Protein AF-A0A1Q9N1L7-F1 (afdb_monomer_lite)

Structure (mmCIF, N/CA/C/O backbone):
data_AF-A0A1Q9N1L7-F1
#
_entry.id   AF-A0A1Q9N1L7-F1
#
loop_
_atom_site.group_PDB
_atom_site.id
_atom_site.type_symbol
_atom_site.label_atom_id
_atom_site.label_alt_id
_atom_site.label_comp_id
_atom_site.label_asym_id
_atom_site.label_entity_id
_atom_site.label_seq_id
_atom_site.pdbx_PDB_ins_code
_atom_site.Cartn_x
_atom_site.Cartn_y
_atom_site.Cartn_z
_atom_site.occupancy
_atom_site.B_iso_or_equiv
_atom_site.auth_seq_id
_atom_site.auth_comp_id
_atom_site.auth_asym_id
_atom_site.auth_atom_id
_atom_site.pdbx_PDB_model_num
ATOM 1 N N . MET A 1 1 ? -3.398 38.633 17.955 1.00 40.56 1 MET A N 1
ATOM 2 C CA . MET A 1 1 ? -4.125 37.370 17.715 1.00 40.56 1 MET A CA 1
ATOM 3 C C . MET A 1 1 ? -3.693 36.871 16.345 1.00 40.56 1 MET A C 1
ATOM 5 O O . MET A 1 1 ? -4.204 37.348 15.344 1.00 40.56 1 MET A O 1
ATOM 9 N N . SER A 1 2 ? -2.628 36.070 16.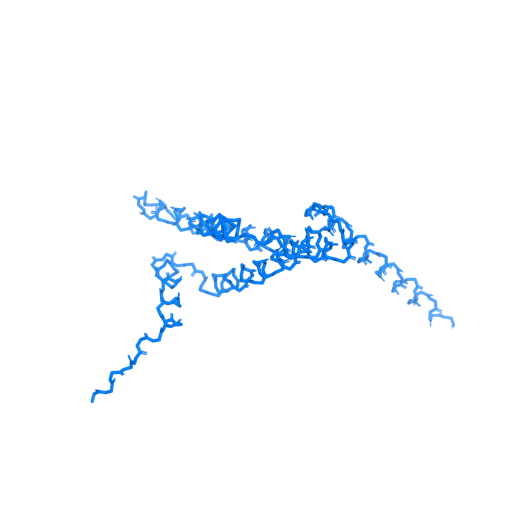289 1.00 38.25 2 SER A N 1
ATOM 10 C CA . SER A 1 2 ? -2.050 35.585 15.032 1.00 38.25 2 SER A CA 1
ATOM 11 C C . SER A 1 2 ? -2.951 34.500 14.455 1.00 38.25 2 SER A C 1
ATOM 13 O O . SER A 1 2 ? -3.090 33.428 15.042 1.00 38.25 2 SER A O 1
ATOM 15 N N . THR A 1 3 ? -3.587 34.787 13.325 1.00 45.06 3 THR A N 1
ATOM 16 C CA . THR A 1 3 ? -4.266 33.788 12.504 1.00 45.06 3 THR A CA 1
ATOM 17 C C . THR A 1 3 ? -3.214 32.800 12.019 1.00 45.06 3 THR A C 1
ATOM 19 O O . THR A 1 3 ? -2.454 33.104 11.103 1.00 45.06 3 THR A O 1
ATOM 22 N N . HIS A 1 4 ? -3.114 31.640 12.670 1.00 56.38 4 HIS A N 1
ATOM 23 C CA . HIS A 1 4 ? -2.385 30.516 12.099 1.00 56.38 4 HIS A CA 1
ATOM 24 C C . HIS A 1 4 ? -3.053 30.202 10.765 1.00 56.38 4 HIS A C 1
ATOM 26 O O . HIS A 1 4 ? -4.203 29.762 10.744 1.00 56.38 4 HIS A O 1
ATOM 32 N N . GLU A 1 5 ? -2.363 30.485 9.661 1.00 53.59 5 GLU A N 1
ATOM 33 C CA . GLU A 1 5 ? -2.799 30.024 8.353 1.00 53.59 5 GLU A CA 1
ATOM 34 C C . GLU A 1 5 ? -2.990 28.518 8.457 1.00 53.59 5 GLU A C 1
ATOM 36 O O . GLU A 1 5 ? -2.052 27.770 8.751 1.00 53.59 5 GLU A O 1
ATOM 41 N N . ILE A 1 6 ? -4.236 28.076 8.301 1.00 58.34 6 ILE A N 1
ATOM 42 C CA . ILE A 1 6 ? -4.566 26.661 8.295 1.00 58.34 6 ILE A CA 1
ATOM 43 C C . ILE A 1 6 ? -3.969 26.115 7.000 1.00 58.34 6 ILE A C 1
ATOM 45 O O . ILE A 1 6 ? -4.591 26.131 5.943 1.00 58.34 6 ILE A O 1
ATOM 49 N N . THR A 1 7 ? -2.707 25.701 7.070 1.00 70.06 7 THR A N 1
ATOM 50 C CA . THR A 1 7 ? -1.972 25.158 5.935 1.00 70.06 7 THR A CA 1
ATOM 51 C C . THR A 1 7 ? -2.708 23.920 5.432 1.00 70.06 7 THR A C 1
ATOM 53 O O . THR A 1 7 ? -3.219 23.133 6.229 1.00 70.06 7 THR A O 1
ATOM 56 N N . THR A 1 8 ? -2.722 23.683 4.122 1.00 57.38 8 THR A N 1
ATOM 57 C CA . THR A 1 8 ? -3.335 22.490 3.508 1.00 57.38 8 THR A CA 1
ATOM 58 C C . THR A 1 8 ? -2.859 21.187 4.168 1.00 57.38 8 THR A C 1
ATOM 60 O O . THR A 1 8 ? -3.637 20.255 4.353 1.00 57.38 8 THR A O 1
ATOM 63 N N . ALA A 1 9 ? -1.605 21.153 4.632 1.00 52.09 9 ALA A N 1
ATOM 64 C CA . ALA A 1 9 ? -1.038 20.051 5.408 1.00 52.09 9 ALA A CA 1
ATOM 65 C C . ALA A 1 9 ? -1.732 19.821 6.769 1.00 52.09 9 ALA A C 1
ATOM 67 O O . ALA A 1 9 ? -1.863 18.679 7.204 1.00 52.09 9 ALA A O 1
ATOM 68 N N . THR A 1 10 ? -2.200 20.880 7.429 1.00 58.59 10 THR A N 1
ATOM 69 C CA . THR A 1 10 ? -2.968 20.831 8.683 1.00 58.59 10 THR A CA 1
ATOM 70 C C . THR A 1 10 ? -4.395 20.345 8.433 1.00 58.59 10 THR A C 1
ATOM 72 O O . THR A 1 10 ? -4.908 19.549 9.211 1.00 58.59 10 THR A O 1
ATOM 75 N N . ILE A 1 11 ? -5.016 20.739 7.315 1.00 58.50 11 ILE A N 1
ATOM 76 C CA . ILE A 1 11 ? -6.354 20.263 6.916 1.00 58.50 11 ILE A CA 1
ATOM 77 C C . ILE A 1 11 ? -6.329 18.762 6.604 1.00 58.50 11 ILE A C 1
ATOM 79 O O . ILE A 1 11 ? -7.166 18.020 7.112 1.00 58.50 11 ILE A O 1
ATOM 83 N N . ILE A 1 12 ? -5.339 18.299 5.833 1.00 57.06 12 ILE A N 1
ATOM 84 C CA . ILE A 1 12 ? -5.170 16.877 5.482 1.00 57.06 12 ILE A CA 1
ATOM 85 C C . ILE A 1 12 ? -4.908 16.032 6.733 1.00 57.06 12 ILE A C 1
ATOM 87 O O . ILE A 1 12 ? -5.531 14.987 6.916 1.00 57.06 12 ILE A O 1
ATOM 91 N N . LYS A 1 13 ? -4.031 16.509 7.625 1.00 53.62 13 LYS A N 1
ATOM 92 C CA . LYS A 1 13 ? -3.804 15.890 8.935 1.00 53.62 13 LYS A CA 1
ATOM 93 C C . LYS A 1 13 ? -5.111 15.786 9.723 1.00 53.62 13 LYS A C 1
ATOM 95 O O . LYS A 1 13 ? -5.482 14.695 10.143 1.00 53.62 13 LYS A O 1
ATOM 100 N N . ASN A 1 14 ? -5.851 16.884 9.853 1.00 57.25 14 ASN A N 1
ATOM 101 C CA . ASN A 1 14 ? -7.095 16.922 10.620 1.00 57.25 14 ASN A CA 1
ATOM 102 C C . ASN A 1 14 ? -8.187 16.010 10.040 1.00 57.25 14 ASN A C 1
ATOM 104 O O . ASN A 1 14 ? -8.898 15.379 10.813 1.00 57.25 14 ASN A O 1
ATOM 108 N N . PHE A 1 15 ? -8.284 15.855 8.717 1.00 62.78 15 PHE A N 1
ATOM 109 C CA . PHE A 1 15 ? -9.266 14.955 8.100 1.00 62.78 15 PHE A CA 1
ATOM 110 C C . PHE A 1 15 ? -9.003 13.476 8.428 1.00 62.78 15 PHE A C 1
ATOM 112 O O . PHE A 1 15 ? -9.939 12.729 8.700 1.00 62.78 15 PHE A O 1
ATOM 119 N N . GLY A 1 16 ? -7.730 13.063 8.477 1.00 54.06 16 GLY A N 1
ATOM 120 C CA . GLY A 1 16 ? -7.333 11.718 8.913 1.00 54.06 16 GLY A CA 1
ATOM 121 C C . GLY A 1 16 ? -7.478 11.487 10.423 1.00 54.06 16 GLY A C 1
ATOM 122 O O . GLY A 1 16 ? -7.684 10.353 10.854 1.00 54.06 16 GLY A O 1
ATOM 123 N N . TYR A 1 17 ? -7.417 12.549 11.233 1.00 56.31 17 TYR A N 1
ATOM 124 C CA . TYR A 1 17 ? -7.592 12.468 12.687 1.00 56.31 17 TYR A CA 1
ATOM 125 C C . TYR A 1 17 ? -9.059 12.400 13.134 1.00 56.31 17 TYR A C 1
ATOM 127 O O . TYR A 1 17 ? -9.323 11.866 14.208 1.00 56.31 17 TYR A O 1
ATOM 135 N N . ILE A 1 18 ? -10.017 12.880 12.330 1.00 58.91 18 ILE A N 1
ATOM 136 C CA . ILE A 1 18 ? -11.448 12.871 12.686 1.00 58.91 18 ILE A CA 1
ATOM 137 C C . ILE A 1 18 ? -11.971 11.445 12.971 1.00 58.91 18 ILE A C 1
ATOM 139 O O . ILE A 1 18 ? -12.583 11.257 14.022 1.00 58.91 18 ILE A O 1
ATOM 143 N N . PRO A 1 19 ? -11.692 10.410 12.151 1.00 56.34 19 PRO A N 1
ATOM 144 C CA . PRO A 1 19 ? -12.074 9.039 12.489 1.00 56.34 19 PRO A CA 1
ATOM 145 C C . PRO A 1 19 ? -11.269 8.470 13.668 1.00 56.34 19 PRO A C 1
ATOM 147 O O . PRO A 1 19 ? -11.825 7.823 14.548 1.00 56.34 19 PRO A O 1
ATOM 150 N N . ALA A 1 20 ? -9.960 8.722 13.731 1.00 54.53 20 ALA A N 1
ATOM 151 C CA . ALA A 1 20 ? -9.109 8.135 14.768 1.00 54.53 20 ALA A CA 1
ATOM 152 C C . ALA A 1 20 ? -9.468 8.628 16.185 1.00 54.53 20 ALA A C 1
ATOM 154 O O . ALA A 1 20 ? -9.492 7.837 17.127 1.00 54.53 20 ALA A O 1
ATOM 155 N N . ILE A 1 21 ? -9.802 9.917 16.323 1.00 54.75 21 ILE A N 1
ATOM 156 C CA . ILE A 1 21 ? -10.144 10.550 17.605 1.00 54.75 21 ILE A CA 1
ATOM 157 C C . ILE A 1 21 ? -11.535 10.124 18.097 1.00 54.75 21 ILE A C 1
ATOM 159 O O . ILE A 1 21 ? -11.714 9.926 19.295 1.00 54.75 21 ILE A O 1
ATOM 163 N N . PHE A 1 22 ? -12.512 9.942 17.201 1.00 53.81 22 PHE A N 1
ATOM 164 C CA . PHE A 1 22 ? -13.878 9.567 17.594 1.00 53.81 22 PHE A CA 1
ATOM 165 C C . PHE A 1 22 ? -14.047 8.080 17.939 1.00 53.81 22 PHE A C 1
ATOM 167 O O . PHE A 1 22 ? -14.999 7.731 18.635 1.00 53.81 22 PHE A O 1
ATOM 174 N N . PHE A 1 23 ? -13.145 7.207 17.478 1.00 60.81 23 PHE A N 1
ATOM 175 C CA . PHE A 1 23 ? -13.367 5.755 17.494 1.00 60.81 23 PHE A CA 1
ATOM 176 C C . PHE A 1 23 ? -12.333 4.939 18.289 1.00 60.81 23 PHE A C 1
ATOM 178 O O . PHE A 1 23 ? -12.363 3.713 18.254 1.00 60.81 23 PHE A O 1
ATOM 185 N N . GLY A 1 24 ? -11.420 5.584 19.027 1.00 59.69 24 GLY A N 1
ATOM 186 C CA . GLY A 1 24 ? -10.467 4.879 19.904 1.00 59.69 24 GLY A CA 1
ATOM 187 C C . GLY A 1 24 ? -9.443 4.009 19.157 1.00 59.69 24 GLY A C 1
ATOM 188 O O . GLY A 1 24 ? -8.885 3.057 19.714 1.00 59.69 24 GLY A O 1
ATOM 189 N N . LEU A 1 25 ? -9.200 4.314 17.880 1.00 66.50 25 LEU A N 1
ATOM 190 C CA . LEU A 1 25 ? -8.254 3.602 17.022 1.00 66.50 25 LEU A CA 1
ATOM 191 C C . LEU A 1 25 ? -6.868 4.269 17.076 1.00 66.50 25 LEU A C 1
ATOM 193 O O . LEU A 1 25 ? -6.761 5.478 17.262 1.00 66.50 25 LEU A O 1
ATOM 197 N N . SER A 1 26 ? -5.796 3.480 16.919 1.00 75.50 26 SER A N 1
ATOM 198 C CA . SER A 1 26 ? -4.412 3.983 17.002 1.00 75.50 26 SER A CA 1
ATOM 199 C C . SER A 1 26 ? -4.152 5.021 15.909 1.00 75.50 26 SER A C 1
ATOM 201 O O . SER A 1 26 ? -4.163 4.715 14.713 1.00 75.50 26 SER A O 1
ATOM 203 N N . THR A 1 27 ? -3.905 6.258 16.334 1.00 73.06 27 THR A N 1
ATOM 204 C CA . THR A 1 27 ? -3.504 7.369 15.464 1.00 73.06 27 THR A CA 1
ATOM 205 C C . THR A 1 27 ? -2.180 7.069 14.766 1.00 73.06 27 THR A C 1
ATOM 207 O O . THR A 1 27 ? -1.992 7.478 13.619 1.00 73.06 27 THR A O 1
ATOM 210 N N . GLU A 1 28 ? -1.290 6.299 15.403 1.00 83.50 28 GLU A N 1
ATOM 211 C CA . GLU A 1 28 ? -0.052 5.836 14.778 1.00 83.50 28 GLU A CA 1
ATOM 212 C C . GLU A 1 28 ? -0.331 4.900 13.597 1.00 83.50 28 GLU A C 1
ATOM 214 O O . GLU A 1 28 ? 0.255 5.073 12.530 1.00 83.50 28 GLU A O 1
ATOM 219 N N . ALA A 1 29 ? -1.255 3.946 13.745 1.00 85.19 29 ALA A N 1
ATOM 220 C CA . ALA A 1 29 ? -1.578 2.981 12.694 1.00 85.19 29 ALA A CA 1
ATOM 221 C C . ALA A 1 29 ? -2.174 3.651 11.444 1.00 85.19 29 ALA A C 1
ATOM 223 O O . ALA A 1 29 ? -1.785 3.318 10.324 1.00 85.19 29 ALA A O 1
ATOM 224 N N . TYR A 1 30 ? -3.052 4.643 11.614 1.00 83.69 30 TYR A N 1
ATOM 225 C CA . TYR A 1 30 ? -3.551 5.445 10.489 1.00 83.69 30 TYR A CA 1
ATOM 226 C C . TYR A 1 30 ? -2.452 6.292 9.838 1.00 83.69 30 TYR A C 1
ATOM 228 O O . TYR A 1 30 ? -2.424 6.416 8.614 1.00 83.69 30 TYR A O 1
ATOM 236 N N . GLY A 1 31 ? -1.524 6.839 10.629 1.00 84.56 31 GLY A N 1
ATOM 237 C CA . GLY A 1 31 ? -0.357 7.553 10.106 1.00 84.56 31 GLY A CA 1
ATOM 238 C C . GLY A 1 31 ? 0.549 6.653 9.261 1.00 84.56 31 GLY A C 1
ATOM 239 O O . GLY A 1 31 ? 0.961 7.046 8.169 1.00 84.56 31 GLY A O 1
ATOM 240 N N . ILE A 1 32 ? 0.806 5.427 9.728 1.00 90.19 32 ILE A N 1
ATOM 241 C CA . ILE A 1 32 ? 1.552 4.405 8.980 1.00 90.19 32 ILE A CA 1
ATOM 242 C C . ILE A 1 32 ? 0.822 4.064 7.682 1.00 90.19 32 ILE A C 1
ATOM 244 O O . ILE A 1 32 ? 1.443 4.066 6.621 1.00 90.19 32 ILE A O 1
ATOM 248 N N . LEU A 1 33 ? -0.490 3.818 7.745 1.00 89.88 33 LEU A N 1
ATOM 249 C CA . LEU A 1 33 ? -1.280 3.498 6.560 1.00 89.88 33 LEU A CA 1
ATOM 250 C C . LEU A 1 33 ? -1.227 4.624 5.519 1.00 89.88 33 LEU A C 1
ATOM 252 O O . LEU A 1 33 ? -0.981 4.365 4.344 1.00 89.88 33 LEU A O 1
ATOM 256 N N . ALA A 1 34 ? -1.408 5.875 5.947 1.00 87.81 34 ALA A N 1
ATOM 257 C CA . ALA A 1 34 ? -1.351 7.030 5.058 1.00 87.81 34 ALA A CA 1
ATOM 258 C C . ALA A 1 34 ? 0.023 7.162 4.382 1.00 87.81 34 ALA A C 1
ATOM 260 O O . ALA A 1 34 ? 0.100 7.404 3.177 1.00 87.81 34 ALA A O 1
ATOM 261 N N . LEU A 1 35 ? 1.109 6.958 5.134 1.00 90.50 35 LEU A N 1
ATOM 262 C CA . LEU A 1 35 ? 2.461 6.961 4.581 1.00 90.50 35 LEU A CA 1
ATOM 263 C C . LEU A 1 35 ? 2.651 5.842 3.549 1.00 90.50 35 LEU A C 1
ATOM 265 O O . LEU A 1 35 ? 3.179 6.100 2.467 1.00 90.50 35 LEU A O 1
ATOM 269 N N . LEU A 1 36 ? 2.204 4.622 3.860 1.00 93.44 36 LEU A N 1
ATOM 270 C CA . LEU A 1 36 ? 2.302 3.488 2.942 1.00 93.44 36 LEU A CA 1
ATOM 271 C C . LEU A 1 36 ? 1.515 3.731 1.656 1.00 93.44 36 LEU A C 1
ATOM 273 O O . LEU A 1 36 ? 2.060 3.501 0.586 1.00 93.44 36 LEU A O 1
ATOM 277 N N . MET A 1 37 ? 0.307 4.290 1.731 1.00 92.38 37 MET A N 1
ATOM 278 C CA . MET A 1 37 ? -0.482 4.629 0.542 1.00 92.38 37 MET A CA 1
ATOM 279 C C . MET A 1 37 ? 0.197 5.665 -0.357 1.00 92.38 37 MET A C 1
ATOM 281 O O . MET A 1 37 ? 0.107 5.568 -1.583 1.00 92.38 37 MET A O 1
ATOM 285 N N . ILE A 1 38 ? 0.888 6.652 0.225 1.00 91.00 38 ILE A N 1
ATOM 286 C CA . ILE A 1 38 ? 1.672 7.631 -0.542 1.00 91.00 38 ILE A CA 1
ATOM 287 C C . ILE A 1 38 ? 2.816 6.923 -1.271 1.00 91.00 38 ILE A C 1
ATOM 289 O O . ILE A 1 38 ? 2.979 7.097 -2.479 1.00 91.00 38 ILE A O 1
ATOM 293 N N . VAL A 1 39 ? 3.592 6.109 -0.552 1.00 95.88 39 VAL A N 1
ATOM 294 C CA . VAL A 1 39 ? 4.707 5.347 -1.131 1.00 95.88 39 VAL A CA 1
ATOM 295 C C . VAL A 1 39 ? 4.205 4.393 -2.212 1.00 95.88 39 VAL A C 1
ATOM 297 O O . VAL A 1 39 ? 4.788 4.335 -3.295 1.00 95.88 39 VAL A O 1
ATOM 300 N N . ASP A 1 40 ? 3.104 3.692 -1.963 1.00 94.94 40 ASP A N 1
ATOM 301 C CA . ASP A 1 40 ? 2.520 2.773 -2.926 1.00 94.94 40 ASP A CA 1
ATOM 302 C C . ASP A 1 40 ? 2.057 3.500 -4.185 1.00 94.94 40 ASP A C 1
ATOM 304 O O . ASP A 1 40 ? 2.431 3.121 -5.288 1.00 94.94 40 ASP A O 1
ATOM 308 N N . THR A 1 41 ? 1.363 4.629 -4.040 1.00 93.56 41 THR A N 1
ATOM 309 C CA . THR A 1 41 ? 0.925 5.431 -5.190 1.00 93.56 41 THR A CA 1
ATOM 310 C C . THR A 1 41 ? 2.118 5.904 -6.023 1.00 93.56 41 THR A C 1
ATOM 312 O O . THR A 1 41 ? 2.100 5.797 -7.249 1.00 93.56 41 THR A O 1
ATOM 315 N N . ILE A 1 42 ? 3.188 6.383 -5.379 1.00 94.44 42 ILE A N 1
ATOM 316 C CA . ILE A 1 42 ? 4.415 6.794 -6.075 1.00 94.44 42 ILE A CA 1
ATOM 317 C C . ILE A 1 42 ? 5.040 5.602 -6.811 1.00 94.44 42 ILE A C 1
ATOM 319 O O . ILE A 1 42 ? 5.363 5.709 -7.994 1.00 94.44 42 ILE A O 1
ATOM 323 N N . THR A 1 43 ? 5.196 4.458 -6.141 1.00 95.25 43 THR A N 1
ATOM 324 C CA . THR A 1 43 ? 5.793 3.262 -6.757 1.00 95.25 43 THR A CA 1
ATOM 325 C C . THR A 1 43 ? 4.925 2.688 -7.878 1.00 95.25 43 THR A C 1
ATOM 327 O O . THR A 1 43 ? 5.470 2.291 -8.906 1.00 95.25 43 THR A O 1
ATOM 330 N N . GLY A 1 44 ? 3.599 2.728 -7.759 1.00 94.38 44 GLY A N 1
ATOM 331 C CA . GLY A 1 44 ? 2.650 2.355 -8.807 1.00 94.38 44 GLY A CA 1
ATOM 332 C C . GLY A 1 44 ? 2.743 3.259 -10.039 1.00 94.38 44 GLY A C 1
ATOM 333 O O . GLY A 1 44 ? 2.815 2.764 -11.164 1.00 94.38 44 GLY A O 1
ATOM 334 N N . VAL A 1 45 ? 2.846 4.580 -9.855 1.00 94.56 45 VAL A N 1
ATOM 335 C CA . VAL A 1 45 ? 3.057 5.523 -10.971 1.00 94.56 45 VAL A CA 1
ATOM 336 C C . VAL A 1 45 ? 4.387 5.256 -11.674 1.00 94.56 45 VAL A C 1
ATOM 338 O O . VAL A 1 45 ? 4.437 5.192 -12.904 1.00 94.56 45 VAL A O 1
ATOM 341 N N . ILE A 1 46 ? 5.463 5.053 -10.907 1.00 95.69 46 ILE A N 1
ATOM 342 C CA . ILE A 1 46 ? 6.780 4.725 -11.468 1.00 95.69 46 ILE A CA 1
ATOM 343 C C . ILE A 1 46 ? 6.720 3.396 -12.230 1.00 95.69 46 ILE A C 1
ATOM 345 O O . ILE A 1 46 ? 7.271 3.311 -13.327 1.00 95.69 46 ILE A O 1
ATOM 349 N N . ARG A 1 47 ? 6.031 2.374 -11.703 1.00 95.44 47 ARG A N 1
ATOM 350 C CA . ARG A 1 47 ? 5.824 1.091 -12.392 1.00 95.44 47 ARG A CA 1
ATOM 351 C C . ARG A 1 47 ? 5.189 1.301 -13.756 1.00 95.44 47 ARG A C 1
ATOM 353 O O . ARG A 1 47 ? 5.746 0.816 -14.735 1.00 95.44 47 ARG A O 1
ATOM 360 N N . VAL A 1 48 ? 4.077 2.029 -13.838 1.00 94.81 48 VAL A N 1
ATOM 361 C CA . VAL A 1 48 ? 3.397 2.290 -15.118 1.00 94.81 48 VAL A CA 1
ATOM 362 C C . VAL A 1 48 ? 4.342 3.003 -16.090 1.00 94.81 48 VAL A C 1
ATOM 364 O O . VAL A 1 48 ? 4.497 2.573 -17.232 1.00 94.81 48 VAL A O 1
ATOM 367 N N . GLY A 1 49 ? 5.065 4.026 -15.623 1.00 94.75 49 GLY A N 1
ATOM 368 C CA . GLY A 1 49 ? 6.035 4.751 -16.445 1.00 94.75 49 GLY A CA 1
ATOM 369 C C . GLY A 1 49 ? 7.196 3.887 -16.956 1.00 94.75 49 GLY A C 1
ATOM 370 O O . GLY A 1 49 ? 7.627 4.051 -18.098 1.00 94.75 49 GLY A O 1
ATOM 371 N N . VAL A 1 50 ? 7.690 2.946 -16.146 1.00 95.31 50 VAL A N 1
ATOM 372 C CA . VAL A 1 50 ? 8.822 2.066 -16.491 1.00 95.31 50 VAL A CA 1
ATOM 373 C C . VAL A 1 50 ? 8.398 0.865 -17.340 1.00 95.31 50 VAL A C 1
ATOM 375 O O . VAL A 1 50 ? 9.126 0.497 -18.261 1.00 95.31 50 VAL A O 1
ATOM 378 N N . VAL A 1 51 ? 7.259 0.240 -17.035 1.00 95.44 51 VAL A N 1
ATOM 379 C CA . VAL A 1 51 ? 6.803 -1.008 -17.674 1.00 95.44 51 VAL A CA 1
ATOM 380 C C . VAL A 1 51 ? 5.996 -0.722 -18.941 1.00 95.44 51 VAL A C 1
ATOM 382 O O . VAL A 1 51 ? 6.199 -1.382 -19.956 1.00 95.44 51 VAL A O 1
ATOM 385 N N . HIS A 1 52 ? 5.120 0.286 -18.918 1.00 93.00 52 HIS A N 1
ATOM 386 C CA . HIS A 1 52 ? 4.225 0.626 -20.035 1.00 93.00 52 HIS A CA 1
ATOM 387 C C . HIS A 1 52 ? 4.611 1.930 -20.748 1.00 93.00 52 HIS A C 1
ATOM 389 O O . HIS A 1 52 ? 3.963 2.320 -21.718 1.00 93.00 52 HIS A O 1
ATOM 395 N N . GLY A 1 53 ? 5.667 2.604 -20.285 1.00 91.12 53 GLY A N 1
ATOM 396 C CA . GLY A 1 53 ? 6.168 3.862 -20.835 1.00 91.12 53 GLY A CA 1
ATOM 397 C C . GLY A 1 53 ? 5.446 5.093 -20.281 1.00 91.12 53 GLY A C 1
ATOM 398 O O . GLY A 1 53 ? 4.240 5.101 -20.099 1.00 91.12 53 GLY A O 1
ATOM 399 N N . TRP A 1 54 ? 6.164 6.197 -20.079 1.00 90.38 54 TRP A N 1
ATOM 400 C CA . TRP A 1 54 ? 5.632 7.413 -19.437 1.00 90.38 54 TRP A CA 1
ATOM 401 C C . TRP A 1 54 ? 4.397 8.044 -20.098 1.00 90.38 54 TRP A C 1
ATOM 403 O O . TRP A 1 54 ? 3.656 8.763 -19.437 1.00 90.38 54 TRP A O 1
ATOM 413 N N . ARG A 1 55 ? 4.142 7.761 -21.381 1.00 88.19 55 ARG A N 1
ATOM 414 C CA . ARG A 1 55 ? 2.936 8.232 -22.085 1.00 88.19 55 ARG A CA 1
ATOM 415 C C . ARG A 1 55 ? 1.657 7.503 -21.662 1.00 88.19 55 ARG A C 1
ATOM 417 O O . ARG A 1 55 ? 0.576 8.003 -21.947 1.00 88.19 55 ARG A O 1
ATOM 424 N N . SER A 1 56 ? 1.763 6.345 -21.008 1.00 86.69 56 SER A N 1
ATOM 425 C CA . SER A 1 56 ? 0.615 5.588 -20.494 1.00 86.69 56 SER A CA 1
ATOM 426 C C . SER A 1 56 ? 0.159 6.058 -19.107 1.00 86.69 56 SER A C 1
ATOM 428 O O . SER A 1 56 ? -0.905 5.649 -18.637 1.00 86.69 56 SER A O 1
ATOM 430 N N . VAL A 1 57 ? 0.924 6.946 -18.457 1.00 87.75 57 VAL A N 1
ATOM 431 C CA . VAL A 1 57 ? 0.550 7.552 -17.176 1.00 87.75 57 VAL A CA 1
ATOM 432 C C . VAL A 1 57 ? -0.593 8.536 -17.416 1.00 87.75 57 VAL A C 1
ATOM 434 O O . VAL A 1 57 ? -0.388 9.670 -17.841 1.00 87.75 57 VAL A O 1
ATOM 437 N N . ASN A 1 58 ? -1.817 8.081 -17.156 1.00 89.12 58 ASN A N 1
ATOM 438 C CA . ASN A 1 58 ? -3.032 8.875 -17.293 1.00 89.12 58 ASN A CA 1
ATOM 439 C C . ASN A 1 58 ? -3.578 9.265 -15.910 1.00 89.12 58 ASN A C 1
ATOM 441 O O . ASN A 1 58 ? -3.635 8.435 -14.997 1.00 89.12 58 ASN A O 1
ATOM 445 N N . SER A 1 59 ? -4.023 10.516 -15.772 1.00 82.50 59 SER A N 1
ATOM 446 C CA . SER A 1 59 ? -4.668 11.033 -14.563 1.00 82.50 59 SER A CA 1
ATOM 447 C C . SER A 1 59 ? -5.907 10.230 -14.178 1.00 82.50 59 SER A C 1
ATOM 449 O O . SER A 1 59 ? -6.129 10.022 -12.992 1.00 82.50 59 SER A O 1
ATOM 451 N N . HIS A 1 60 ? -6.663 9.706 -15.147 1.00 84.38 60 HIS A N 1
ATOM 452 C CA . HIS A 1 60 ? -7.836 8.877 -14.869 1.00 84.38 60 HIS A CA 1
ATOM 453 C C . HIS A 1 60 ? -7.478 7.619 -14.062 1.00 84.38 60 HIS A C 1
ATOM 455 O O . HIS A 1 60 ? -8.092 7.346 -13.032 1.00 84.38 60 HIS A O 1
ATOM 461 N N . ASN A 1 61 ? -6.430 6.900 -14.477 1.00 83.25 61 ASN A N 1
ATOM 462 C CA . ASN A 1 61 ? -5.979 5.682 -13.798 1.00 83.25 61 ASN A CA 1
ATOM 463 C C . ASN A 1 61 ? -5.395 5.996 -12.414 1.00 83.25 61 ASN A C 1
ATOM 465 O O . ASN A 1 61 ? -5.627 5.255 -11.461 1.00 83.25 61 ASN A O 1
ATOM 469 N N . LEU A 1 62 ? -4.684 7.121 -12.287 1.00 85.19 62 LEU A N 1
ATOM 470 C CA . LEU A 1 62 ? -4.160 7.591 -11.006 1.00 85.19 62 LEU A CA 1
ATOM 471 C C . LEU A 1 62 ? -5.286 7.957 -10.031 1.00 85.19 62 LEU A C 1
ATOM 473 O O . LEU A 1 62 ? -5.278 7.511 -8.886 1.00 85.19 62 LEU A O 1
ATOM 477 N N . SER A 1 63 ? -6.272 8.736 -10.482 1.00 83.44 63 SER A N 1
ATOM 478 C CA . SER A 1 63 ? -7.435 9.109 -9.676 1.00 83.44 63 SER A CA 1
ATOM 479 C C . SER A 1 63 ? -8.238 7.886 -9.252 1.00 83.44 63 SER A C 1
ATOM 481 O O . SER A 1 63 ? -8.658 7.822 -8.101 1.00 83.44 63 SER A O 1
ATOM 483 N N . PHE A 1 64 ? -8.406 6.898 -10.135 1.00 86.69 64 PHE A N 1
ATOM 484 C CA . PHE A 1 64 ? -9.077 5.646 -9.792 1.00 86.69 64 PHE A CA 1
ATOM 485 C C . PHE A 1 64 ? -8.294 4.842 -8.744 1.00 86.69 64 PHE A C 1
ATOM 487 O O . PHE A 1 64 ? -8.883 4.352 -7.781 1.00 86.69 64 PHE A O 1
ATOM 494 N N . GLY A 1 65 ? -6.965 4.769 -8.871 1.00 85.62 65 GLY A N 1
ATOM 495 C CA . GLY A 1 65 ? -6.100 4.126 -7.879 1.00 85.62 65 GLY A CA 1
ATOM 496 C C . GLY A 1 65 ? -6.181 4.790 -6.501 1.00 85.62 65 GLY A C 1
ATOM 497 O O . GLY A 1 65 ? -6.373 4.108 -5.494 1.00 85.62 65 GLY A O 1
ATOM 498 N N . ILE A 1 66 ? -6.116 6.124 -6.453 1.00 87.31 66 ILE A N 1
ATOM 499 C CA . ILE A 1 66 ? -6.261 6.891 -5.206 1.00 87.31 66 ILE A CA 1
ATOM 500 C C . ILE A 1 66 ? -7.660 6.695 -4.613 1.00 87.31 66 ILE A C 1
ATOM 502 O O . ILE A 1 66 ? -7.784 6.444 -3.417 1.00 87.31 66 ILE A O 1
ATOM 506 N N . LEU A 1 67 ? -8.712 6.769 -5.433 1.00 88.75 67 LEU A N 1
ATOM 507 C CA . LEU A 1 67 ? -10.090 6.588 -4.977 1.00 88.75 67 LEU A CA 1
ATOM 508 C C . LEU A 1 67 ? -10.305 5.196 -4.372 1.00 88.75 67 LEU A C 1
ATOM 510 O O . LEU A 1 67 ? -10.867 5.091 -3.286 1.00 88.75 67 LEU A O 1
ATOM 514 N N . SER A 1 68 ? -9.800 4.147 -5.026 1.00 87.69 68 SER A N 1
ATOM 515 C CA . SER A 1 68 ? -9.868 2.770 -4.524 1.00 87.69 68 SER A CA 1
ATOM 516 C C . SER A 1 68 ? -9.234 2.641 -3.133 1.00 87.69 68 SER A C 1
ATOM 518 O O . SER A 1 68 ? -9.835 2.089 -2.209 1.00 87.69 68 SER A O 1
ATOM 520 N N . LYS A 1 69 ? -8.063 3.255 -2.929 1.00 87.69 69 LYS A N 1
ATOM 521 C CA . LYS A 1 69 ? -7.383 3.300 -1.626 1.00 87.69 69 LYS A CA 1
ATOM 522 C C . LYS A 1 69 ? -8.173 4.075 -0.573 1.00 87.69 69 LYS A C 1
ATOM 524 O O . LYS A 1 69 ? -8.300 3.619 0.562 1.00 87.69 69 LYS A O 1
ATOM 529 N N . MET A 1 70 ? -8.758 5.216 -0.939 1.00 84.25 70 MET A N 1
ATOM 530 C CA . MET A 1 70 ? -9.623 5.971 -0.024 1.00 84.25 70 MET A CA 1
ATOM 531 C C . MET A 1 70 ? -10.842 5.144 0.402 1.00 84.25 70 MET A C 1
ATOM 533 O O . MET A 1 70 ? -11.204 5.163 1.576 1.00 84.25 70 MET A O 1
ATOM 537 N N . CYS A 1 71 ? -11.428 4.356 -0.504 1.00 86.06 71 CYS A N 1
ATOM 538 C CA . CYS A 1 71 ? -12.505 3.426 -0.166 1.00 86.06 71 CYS A CA 1
ATOM 539 C C . CYS A 1 71 ? -12.056 2.335 0.821 1.00 86.06 71 CYS A C 1
ATOM 541 O O . CYS A 1 71 ? -12.823 1.993 1.719 1.00 86.06 71 CYS A O 1
ATOM 543 N N . LEU A 1 72 ? -10.823 1.826 0.719 1.00 86.12 72 LEU A N 1
ATOM 544 C CA . LEU A 1 72 ? -10.295 0.844 1.677 1.00 86.12 72 LEU A CA 1
ATOM 545 C C . LEU A 1 72 ? -10.165 1.420 3.094 1.00 86.12 72 LEU A C 1
ATOM 547 O O . LEU A 1 72 ? -10.531 0.744 4.054 1.00 86.12 72 LEU A O 1
ATOM 551 N N . ILE A 1 73 ? -9.729 2.677 3.247 1.00 83.81 73 ILE A N 1
ATOM 552 C CA . ILE A 1 73 ? -9.659 3.348 4.563 1.00 83.81 73 ILE A CA 1
ATOM 553 C C . ILE A 1 73 ? -11.035 3.423 5.240 1.00 83.81 73 ILE A C 1
ATOM 555 O O . ILE A 1 73 ? -11.119 3.372 6.469 1.00 83.81 73 ILE A O 1
ATOM 559 N N . LEU A 1 74 ? -12.118 3.523 4.464 1.00 84.81 74 LEU A N 1
ATOM 560 C CA . LEU A 1 74 ? -13.468 3.584 5.023 1.00 84.81 74 LEU A CA 1
ATOM 561 C C . LEU A 1 74 ? -13.868 2.286 5.729 1.00 84.81 74 LEU A C 1
ATOM 563 O O . LEU A 1 74 ? -14.689 2.343 6.635 1.00 84.81 74 LEU A O 1
ATOM 567 N N . VAL A 1 75 ? -13.282 1.135 5.387 1.00 89.81 75 VAL A N 1
ATOM 568 C CA . VAL A 1 75 ? -13.649 -0.165 5.973 1.00 89.81 75 VAL A CA 1
ATOM 569 C C . VAL A 1 75 ? -13.517 -0.181 7.507 1.00 89.81 75 VAL A C 1
ATOM 571 O O . VAL A 1 75 ? -14.532 -0.394 8.173 1.00 89.81 75 VAL A O 1
ATOM 574 N N . PRO A 1 76 ? -12.340 0.078 8.118 1.00 88.94 76 PRO A N 1
ATOM 575 C CA . PRO A 1 76 ? -12.213 0.100 9.578 1.00 88.94 76 PRO A CA 1
ATOM 576 C C . PRO A 1 76 ? -13.067 1.196 10.232 1.00 88.94 76 PRO A C 1
ATOM 578 O O . PRO A 1 76 ? -13.567 0.997 11.338 1.00 88.94 76 PRO A O 1
ATOM 581 N N . VAL A 1 77 ? -13.290 2.322 9.543 1.00 85.44 77 VAL A N 1
ATOM 582 C CA . VAL A 1 77 ? -14.147 3.413 10.036 1.00 85.44 77 VAL A CA 1
ATOM 583 C C . VAL A 1 77 ? -15.606 2.968 10.105 1.00 85.44 77 VAL A C 1
ATOM 585 O O . VAL A 1 77 ? -16.240 3.117 11.145 1.00 85.44 77 VAL A O 1
ATOM 588 N N . VAL A 1 78 ? -16.131 2.372 9.033 1.00 87.44 78 VAL A N 1
ATOM 589 C CA . VAL A 1 78 ? -17.509 1.868 8.963 1.00 87.44 78 VAL A CA 1
ATOM 590 C C . VAL A 1 78 ? -17.738 0.774 10.000 1.00 87.44 78 VAL A C 1
ATOM 592 O O . VAL A 1 78 ? -18.747 0.819 10.696 1.00 87.44 78 VAL A O 1
ATOM 595 N N . VAL A 1 79 ? -16.797 -0.165 10.160 1.00 89.06 79 VAL A N 1
ATOM 596 C CA . VAL A 1 79 ? -16.879 -1.211 11.197 1.00 89.06 79 VAL A CA 1
ATOM 597 C C . VAL A 1 79 ? -16.974 -0.589 12.588 1.00 89.06 79 VAL A C 1
ATOM 599 O O . VAL A 1 79 ? -17.817 -0.994 13.388 1.00 89.06 79 VAL A O 1
ATOM 602 N N . SER A 1 80 ? -16.150 0.420 12.871 1.00 85.31 80 SER A N 1
ATOM 603 C CA . SER A 1 80 ? -16.166 1.072 14.176 1.00 85.31 80 SER A CA 1
ATOM 604 C C . SER A 1 80 ? -17.450 1.865 14.424 1.00 85.31 80 SER A C 1
ATOM 606 O O . SER A 1 80 ? -18.024 1.763 15.504 1.00 85.31 80 SER A O 1
ATOM 608 N N . VAL A 1 81 ? -17.931 2.616 13.428 1.00 83.31 81 VAL A N 1
ATOM 609 C CA . VAL A 1 81 ? -19.194 3.372 13.505 1.00 83.31 81 VAL A CA 1
ATOM 610 C C . VAL A 1 81 ? -20.378 2.430 13.711 1.00 83.31 81 VAL A C 1
ATOM 612 O O . VAL A 1 81 ? -21.230 2.692 14.558 1.00 83.31 81 VAL A O 1
ATOM 615 N N . ALA A 1 82 ? -20.427 1.329 12.959 1.00 86.38 82 ALA A N 1
ATOM 616 C CA . ALA A 1 82 ? -21.495 0.342 13.051 1.00 86.38 82 ALA A CA 1
ATOM 617 C C . A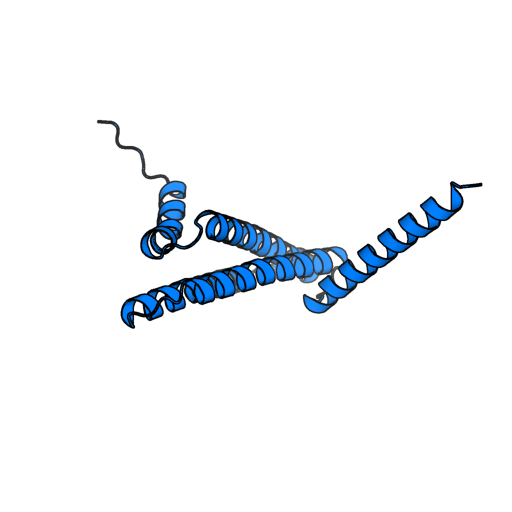LA A 1 82 ? -21.530 -0.327 14.431 1.00 86.38 82 ALA A C 1
ATOM 619 O O . ALA A 1 82 ? -22.609 -0.485 14.996 1.00 86.38 82 ALA A O 1
ATOM 620 N N . GLY A 1 83 ? -20.364 -0.658 14.998 1.00 87.44 83 GLY A N 1
ATOM 621 C CA . GLY A 1 83 ? -20.261 -1.183 16.361 1.00 87.44 83 GLY A CA 1
ATOM 622 C C . GLY A 1 83 ? -20.834 -0.214 17.391 1.00 87.44 83 GLY A C 1
ATOM 623 O O . GLY A 1 83 ? -21.749 -0.572 18.134 1.00 87.44 83 GLY A O 1
ATOM 624 N N . THR A 1 84 ? -20.384 1.045 17.359 1.00 83.06 84 THR A N 1
ATOM 625 C CA . THR A 1 84 ? -20.895 2.096 18.251 1.00 83.06 84 THR A CA 1
ATOM 626 C C . THR A 1 84 ? -22.407 2.282 18.106 1.00 83.06 84 THR A C 1
ATOM 628 O O . THR A 1 84 ? -23.112 2.346 19.110 1.00 83.06 84 THR A O 1
ATOM 631 N N . GLY A 1 85 ? -22.925 2.321 16.875 1.00 80.81 85 GLY A N 1
ATOM 632 C CA . GLY A 1 85 ? -24.360 2.455 16.609 1.00 80.81 85 GLY A CA 1
ATOM 633 C C . GLY A 1 85 ? -25.194 1.253 17.067 1.00 80.81 85 GLY A C 1
ATOM 634 O O . GLY A 1 85 ? -26.345 1.426 17.459 1.00 80.81 85 GLY A O 1
ATOM 635 N N . ALA A 1 86 ? -24.617 0.050 17.059 1.00 91.50 86 ALA A N 1
ATOM 636 C CA . ALA A 1 86 ? -25.255 -1.178 17.534 1.00 91.50 86 ALA A CA 1
ATOM 637 C C . ALA A 1 86 ? -25.099 -1.410 19.050 1.00 91.50 86 ALA A C 1
ATOM 639 O O . ALA A 1 86 ? -25.656 -2.373 19.575 1.00 91.50 86 ALA A O 1
ATOM 640 N N . GLY A 1 87 ? -24.336 -0.567 19.755 1.00 90.06 87 GLY A N 1
ATOM 641 C CA . GLY A 1 87 ? -24.021 -0.758 21.173 1.00 90.06 87 GLY A CA 1
ATOM 642 C C . GLY A 1 87 ? -23.066 -1.929 21.443 1.00 90.06 87 GLY A C 1
ATOM 643 O O . GLY A 1 87 ? -23.069 -2.472 22.546 1.00 90.06 87 GLY A O 1
ATOM 644 N N . VAL A 1 88 ? -22.265 -2.333 20.450 1.00 92.00 88 VAL A N 1
ATOM 645 C CA . VAL A 1 88 ? -21.302 -3.443 20.542 1.00 92.00 88 VAL A CA 1
ATOM 646 C C . VAL A 1 88 ? -19.885 -2.923 20.318 1.00 92.00 88 VAL A C 1
ATOM 648 O O . VAL A 1 88 ? -19.623 -2.182 19.372 1.00 92.00 88 VAL A O 1
ATOM 651 N N . ASP A 1 89 ? -18.937 -3.356 21.148 1.00 87.88 89 ASP A N 1
ATOM 652 C CA . ASP A 1 89 ? -17.527 -3.039 20.933 1.00 87.88 89 ASP A CA 1
ATOM 653 C C . ASP A 1 89 ? -16.945 -3.876 19.779 1.00 87.88 89 ASP A C 1
ATOM 655 O O . ASP A 1 89 ? -16.667 -5.067 19.921 1.00 87.88 89 ASP A O 1
ATOM 659 N N . LEU A 1 90 ? -16.749 -3.235 18.622 1.00 89.50 90 LEU A N 1
ATOM 660 C CA . LEU A 1 90 ? -16.095 -3.824 17.447 1.00 89.50 90 LEU A CA 1
ATOM 661 C C . LEU A 1 90 ? -14.663 -3.311 17.243 1.00 89.50 90 LEU A C 1
ATOM 663 O O . LEU A 1 90 ? -14.079 -3.506 16.173 1.00 89.50 90 LEU A O 1
ATOM 667 N N . THR A 1 91 ? -14.058 -2.691 18.258 1.00 86.06 91 THR A N 1
ATOM 668 C CA . THR A 1 91 ? -12.721 -2.085 18.167 1.00 86.06 91 THR A CA 1
ATOM 669 C C . THR A 1 91 ? -11.663 -3.098 17.732 1.00 86.06 91 THR A C 1
ATOM 671 O O . THR A 1 91 ? -10.783 -2.779 16.933 1.00 86.06 91 THR A O 1
ATOM 674 N N . MET A 1 92 ? -11.746 -4.344 18.212 1.00 88.38 92 MET A N 1
ATOM 675 C CA . MET A 1 92 ? -10.822 -5.411 17.812 1.00 88.38 92 MET A CA 1
ATOM 676 C C . MET A 1 92 ? -10.931 -5.737 16.316 1.00 88.38 92 MET A C 1
ATOM 678 O O . MET A 1 92 ? -9.911 -5.905 15.648 1.00 88.38 92 MET A O 1
ATOM 682 N N . ILE A 1 93 ? -12.152 -5.774 15.778 1.00 91.00 93 ILE A N 1
ATOM 683 C CA . ILE A 1 93 ? -12.397 -6.053 14.358 1.00 91.00 93 ILE A CA 1
ATOM 684 C C . ILE A 1 93 ? -11.913 -4.882 13.502 1.00 91.00 93 ILE A C 1
ATOM 686 O O . ILE A 1 93 ? -11.219 -5.099 12.511 1.00 91.00 93 ILE A O 1
ATOM 690 N N . ALA A 1 94 ? -12.202 -3.643 13.909 1.00 89.50 94 ALA A N 1
ATOM 691 C CA . ALA A 1 94 ? -11.722 -2.446 13.223 1.00 89.50 94 ALA A CA 1
ATOM 692 C C . ALA A 1 94 ? -10.182 -2.381 13.192 1.00 89.50 94 ALA A C 1
ATOM 694 O O . ALA A 1 94 ? -9.595 -2.101 12.146 1.00 89.50 94 ALA A O 1
ATOM 695 N N . LYS A 1 95 ? -9.511 -2.723 14.303 1.00 89.62 95 LYS A N 1
ATOM 696 C CA . LYS A 1 95 ? -8.044 -2.849 14.361 1.00 89.62 95 LYS A CA 1
ATOM 697 C C . LYS A 1 95 ? -7.526 -3.943 13.428 1.00 89.62 95 LYS A C 1
ATOM 699 O O . LYS A 1 95 ? -6.568 -3.701 12.702 1.00 89.62 95 LYS A O 1
ATOM 704 N N . GLY A 1 96 ? -8.175 -5.108 13.400 1.00 90.62 96 GLY A N 1
ATOM 705 C CA . GLY A 1 96 ? -7.829 -6.196 12.483 1.00 90.62 96 GLY A CA 1
ATOM 706 C C . GLY A 1 96 ? -7.959 -5.791 11.012 1.00 90.62 96 GLY A C 1
ATOM 707 O O . GLY A 1 96 ? -7.031 -6.004 10.235 1.00 90.62 96 GLY A O 1
ATOM 708 N N . ALA A 1 97 ? -9.062 -5.133 10.643 1.00 91.56 97 ALA A N 1
ATOM 709 C CA . ALA A 1 97 ? -9.264 -4.597 9.299 1.00 91.56 97 ALA A CA 1
ATOM 710 C C . ALA A 1 97 ? -8.158 -3.598 8.924 1.00 91.56 97 ALA A C 1
ATOM 712 O O . ALA A 1 97 ? -7.568 -3.707 7.851 1.00 91.56 97 ALA A O 1
ATOM 713 N N . LEU A 1 98 ? -7.813 -2.680 9.833 1.00 91.12 98 LEU A N 1
ATOM 714 C CA . LEU A 1 98 ? -6.722 -1.729 9.627 1.00 91.12 98 LEU A CA 1
ATOM 715 C C . LEU A 1 98 ? -5.371 -2.436 9.425 1.00 91.12 98 LEU A C 1
ATOM 717 O O . LEU A 1 98 ? -4.626 -2.076 8.516 1.00 91.12 98 LEU A O 1
ATOM 721 N N . SER A 1 99 ? -5.064 -3.466 10.219 1.00 91.56 99 SER A N 1
ATOM 722 C CA . SER A 1 99 ? -3.837 -4.260 10.066 1.00 91.56 99 SER A CA 1
ATOM 723 C C . SER A 1 99 ? -3.760 -4.968 8.714 1.00 91.56 99 SER A C 1
ATOM 725 O O . SER A 1 99 ? -2.708 -4.946 8.080 1.00 91.56 99 SER A O 1
ATOM 727 N N . VAL A 1 100 ? -4.861 -5.559 8.242 1.00 93.38 100 VAL A N 1
ATOM 728 C CA . VAL A 1 100 ? -4.909 -6.214 6.924 1.00 93.38 100 VAL A CA 1
ATOM 729 C C . VAL A 1 100 ? -4.680 -5.204 5.802 1.00 93.38 100 VAL A C 1
ATOM 731 O O . VAL A 1 100 ? -3.913 -5.486 4.884 1.00 93.38 100 VAL A O 1
ATOM 734 N N . ILE A 1 101 ? -5.271 -4.010 5.894 1.00 93.31 101 ILE A N 1
ATOM 735 C CA . ILE A 1 101 ? -5.077 -2.956 4.889 1.00 93.31 101 ILE A CA 1
ATOM 736 C C . ILE A 1 101 ? -3.613 -2.491 4.873 1.00 93.31 101 ILE A C 1
ATOM 738 O O . ILE A 1 101 ? -3.009 -2.410 3.806 1.00 93.31 101 ILE A O 1
ATOM 742 N N . ILE A 1 102 ? -3.001 -2.265 6.040 1.00 93.56 102 ILE A N 1
ATOM 743 C CA . ILE A 1 102 ? -1.571 -1.920 6.148 1.00 93.56 102 ILE A CA 1
ATOM 744 C C . ILE A 1 102 ? -0.696 -2.988 5.476 1.00 93.56 102 ILE A C 1
ATOM 746 O O . ILE A 1 102 ? 0.219 -2.655 4.723 1.00 93.56 102 ILE A O 1
ATOM 750 N N . LEU A 1 103 ? -0.988 -4.270 5.714 1.00 93.38 103 LEU A N 1
ATOM 751 C CA . LEU A 1 103 ? -0.270 -5.370 5.068 1.00 93.38 103 LEU A CA 1
ATOM 752 C C . LEU A 1 103 ? -0.472 -5.370 3.549 1.00 93.38 103 LEU A C 1
ATOM 754 O O . LEU A 1 103 ? 0.504 -5.544 2.821 1.00 93.38 103 LEU A O 1
ATOM 758 N N . SER A 1 104 ? -1.694 -5.122 3.065 1.00 93.12 104 SER A N 1
ATOM 759 C CA . SER A 1 104 ? -1.967 -5.048 1.624 1.00 93.12 104 SER A CA 1
ATOM 760 C C . SER A 1 104 ? -1.198 -3.926 0.927 1.00 93.12 104 SER A C 1
ATOM 762 O O . SER A 1 104 ? -0.675 -4.142 -0.162 1.00 93.12 104 SER A O 1
ATOM 764 N N . GLU A 1 105 ? -1.024 -2.770 1.575 1.00 94.62 105 GLU A N 1
ATOM 765 C CA . GLU A 1 105 ? -0.195 -1.688 1.030 1.00 94.62 105 GLU A CA 1
ATOM 766 C C . GLU A 1 105 ? 1.277 -2.110 0.939 1.00 94.62 105 GLU A C 1
ATOM 768 O O . GLU A 1 105 ? 1.940 -1.872 -0.069 1.00 94.62 105 GLU A O 1
ATOM 773 N N . GLY A 1 106 ? 1.784 -2.814 1.956 1.00 93.56 106 GLY A N 1
ATOM 774 C CA . GLY A 1 106 ? 3.126 -3.395 1.912 1.00 93.56 106 GLY A CA 1
ATOM 775 C C . GLY A 1 106 ? 3.306 -4.377 0.750 1.00 93.56 106 GLY A C 1
ATOM 776 O O . GLY A 1 106 ? 4.323 -4.333 0.055 1.00 93.56 106 GLY A O 1
ATOM 777 N N . TYR A 1 107 ? 2.320 -5.242 0.505 1.00 91.88 107 TYR A N 1
ATOM 778 C CA . TYR A 1 107 ? 2.350 -6.193 -0.608 1.00 91.88 107 TYR A CA 1
ATOM 779 C C . TYR A 1 107 ? 2.314 -5.506 -1.974 1.00 91.88 107 TYR A C 1
ATOM 781 O O . TYR A 1 107 ? 3.104 -5.870 -2.851 1.00 91.88 107 TYR A O 1
ATOM 789 N N . SER A 1 108 ? 1.490 -4.471 -2.130 1.00 94.00 108 SER A N 1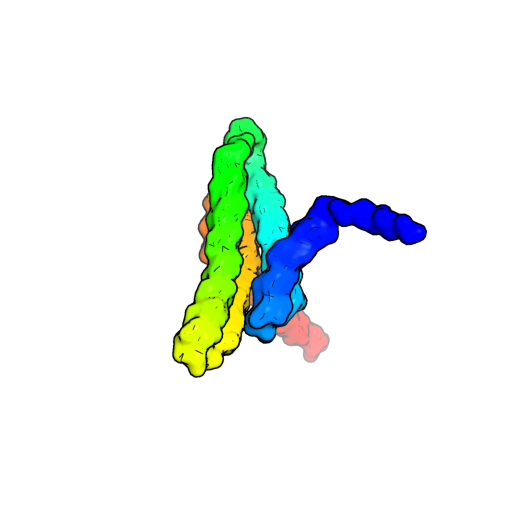
ATOM 790 C CA . SER A 1 108 ? 1.405 -3.715 -3.379 1.00 94.00 108 SER A CA 1
ATOM 791 C C . SER A 1 108 ? 2.716 -2.995 -3.710 1.00 94.00 108 SER A C 1
ATOM 793 O O . SER A 1 108 ? 3.232 -3.128 -4.825 1.00 94.00 108 SER A O 1
ATOM 795 N N . ILE A 1 109 ? 3.370 -2.390 -2.709 1.00 95.38 109 ILE A N 1
ATOM 796 C CA . ILE A 1 109 ? 4.691 -1.761 -2.873 1.00 95.38 109 ILE A CA 1
ATOM 797 C C . ILE A 1 109 ? 5.720 -2.784 -3.365 1.00 95.38 109 ILE A C 1
ATOM 799 O O . ILE A 1 109 ? 6.483 -2.510 -4.296 1.00 95.38 109 ILE A O 1
ATOM 803 N N . LEU A 1 110 ? 5.755 -3.977 -2.763 1.00 94.25 110 LEU A N 1
ATOM 804 C CA . LEU A 1 110 ? 6.679 -5.037 -3.175 1.00 94.25 110 LEU A CA 1
ATOM 805 C C . LEU A 1 110 ? 6.423 -5.486 -4.620 1.00 94.25 110 LEU A C 1
ATOM 807 O O . LEU A 1 110 ? 7.381 -5.629 -5.387 1.00 94.25 110 LEU A O 1
ATOM 811 N N . GLY A 1 111 ? 5.155 -5.656 -5.004 1.00 94.88 111 GLY A N 1
ATOM 812 C CA . GLY A 1 111 ? 4.740 -5.945 -6.380 1.00 94.88 111 GLY A CA 1
ATOM 813 C C . GLY A 1 111 ? 5.199 -4.870 -7.365 1.00 94.88 111 GLY A C 1
ATOM 814 O O . GLY A 1 111 ? 5.825 -5.175 -8.387 1.00 94.88 111 GLY A O 1
ATOM 815 N N . ASN A 1 112 ? 4.985 -3.600 -7.019 1.00 95.38 112 ASN A N 1
ATOM 816 C CA . ASN A 1 112 ? 5.385 -2.453 -7.827 1.00 95.38 112 ASN A CA 1
ATOM 817 C C . ASN A 1 112 ? 6.907 -2.386 -8.010 1.00 95.38 112 ASN A C 1
ATOM 819 O O . ASN A 1 112 ? 7.393 -2.301 -9.141 1.00 95.38 112 ASN A O 1
ATOM 823 N N . VAL A 1 113 ? 7.680 -2.520 -6.931 1.00 95.06 113 VAL A N 1
ATOM 824 C CA . VAL A 1 113 ? 9.153 -2.531 -6.971 1.00 95.06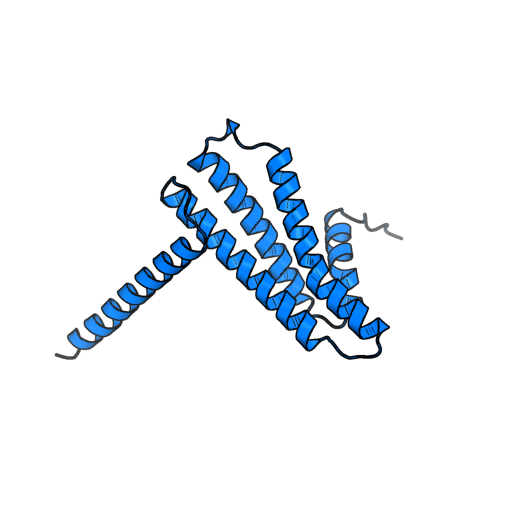 113 VAL A CA 1
ATOM 825 C C . VAL A 1 113 ? 9.686 -3.685 -7.821 1.00 95.06 113 VAL A C 1
ATOM 827 O O . VAL A 1 113 ? 10.610 -3.511 -8.622 1.00 95.06 113 VAL A O 1
ATOM 830 N N . GLN A 1 114 ? 9.115 -4.877 -7.671 1.00 94.56 114 GLN A N 1
ATOM 831 C CA . GLN A 1 114 ? 9.543 -6.062 -8.407 1.00 94.56 114 GLN A CA 1
ATOM 832 C C . GLN A 1 114 ? 9.196 -5.956 -9.903 1.00 94.56 114 GLN A C 1
ATOM 834 O O . GLN A 1 114 ? 10.017 -6.330 -10.752 1.00 94.56 114 GLN A O 1
ATOM 839 N N . SER A 1 115 ? 8.047 -5.364 -10.232 1.00 95.56 115 SER A N 1
ATOM 840 C CA . SER A 1 115 ? 7.647 -5.042 -11.607 1.00 95.56 115 SER A CA 1
ATOM 841 C C . SER A 1 115 ? 8.590 -4.018 -12.248 1.00 95.56 115 SER A C 1
ATOM 843 O O . SER A 1 115 ? 9.103 -4.242 -13.344 1.00 95.56 115 SER A O 1
ATOM 845 N N . ILE A 1 116 ? 8.943 -2.947 -11.525 1.00 95.75 116 ILE A N 1
ATOM 846 C CA . ILE A 1 116 ? 9.932 -1.947 -11.968 1.00 95.75 116 ILE A CA 1
ATOM 847 C C . ILE A 1 116 ? 11.283 -2.609 -12.257 1.00 95.75 116 ILE A C 1
ATOM 849 O O . ILE A 1 116 ? 11.882 -2.381 -13.309 1.00 95.75 116 ILE A O 1
ATOM 853 N N . ARG A 1 117 ? 11.770 -3.459 -11.342 1.00 93.75 117 ARG A N 1
ATOM 854 C CA . ARG A 1 117 ? 13.084 -4.106 -11.481 1.00 93.75 117 ARG A CA 1
ATOM 855 C C . ARG A 1 117 ? 13.138 -5.073 -12.662 1.00 93.75 117 ARG A C 1
ATOM 857 O O . ARG A 1 117 ? 14.180 -5.204 -13.297 1.00 93.75 117 ARG A O 1
ATOM 864 N N . SER A 1 118 ? 12.048 -5.788 -12.917 1.00 93.38 118 SER A N 1
ATOM 865 C CA . SER A 1 118 ? 11.958 -6.775 -13.999 1.00 93.38 118 SER A CA 1
ATOM 866 C C . SER A 1 118 ? 11.528 -6.180 -15.341 1.00 93.38 118 SER A C 1
ATOM 868 O O . SER A 1 118 ? 11.680 -6.848 -16.364 1.00 93.38 118 SER A O 1
ATOM 870 N N . ARG A 1 119 ? 11.021 -4.937 -15.337 1.00 93.50 119 ARG A N 1
ATOM 871 C CA . ARG A 1 119 ? 10.375 -4.265 -16.475 1.00 93.50 119 ARG A CA 1
ATOM 872 C C . ARG A 1 119 ? 9.220 -5.072 -17.076 1.00 93.50 119 ARG A C 1
ATOM 874 O O . ARG A 1 119 ? 9.010 -5.052 -18.286 1.00 93.50 119 ARG A O 1
ATOM 881 N N . LYS A 1 120 ? 8.506 -5.817 -16.237 1.00 93.19 120 LYS A N 1
ATOM 882 C CA . LYS A 1 120 ? 7.336 -6.620 -16.601 1.00 93.19 120 LYS A CA 1
ATOM 883 C C . LYS A 1 120 ? 6.299 -6.488 -15.500 1.00 93.19 120 LYS A C 1
ATOM 885 O O . LYS A 1 120 ? 6.663 -6.220 -14.358 1.00 93.19 120 LYS A O 1
ATOM 890 N N . ASP A 1 121 ? 5.035 -6.698 -15.836 1.00 91.44 121 ASP A N 1
ATOM 891 C CA . ASP A 1 121 ? 4.008 -6.832 -14.813 1.00 91.44 121 ASP A CA 1
ATOM 892 C C . ASP A 1 121 ? 4.245 -8.117 -14.026 1.00 91.44 121 ASP A C 1
ATOM 894 O O . ASP A 1 121 ? 4.334 -9.206 -14.594 1.00 91.44 121 ASP A O 1
ATOM 898 N N . ILE A 1 122 ? 4.427 -7.954 -12.719 1.00 90.19 122 ILE A N 1
ATOM 899 C CA . ILE A 1 122 ? 4.549 -9.044 -11.763 1.00 90.19 122 ILE A CA 1
ATOM 900 C C . ILE A 1 122 ? 3.426 -8.882 -10.752 1.00 90.19 122 ILE A C 1
ATOM 902 O O . ILE A 1 122 ? 3.278 -7.819 -10.144 1.00 90.19 122 ILE A O 1
ATOM 906 N N . ASP A 1 123 ? 2.669 -9.957 -10.568 1.00 88.44 123 ASP A N 1
ATOM 907 C CA . ASP A 1 123 ? 1.606 -10.013 -9.579 1.00 88.44 123 ASP A CA 1
ATOM 908 C C . ASP A 1 123 ? 2.181 -9.930 -8.159 1.00 88.44 123 ASP A C 1
ATOM 910 O O . ASP A 1 123 ? 3.277 -10.417 -7.863 1.00 88.44 123 ASP A O 1
ATOM 914 N N . GLU A 1 124 ? 1.433 -9.309 -7.249 1.00 86.88 124 GLU A N 1
ATOM 915 C CA . GLU A 1 124 ? 1.886 -9.041 -5.878 1.00 86.88 124 GLU A CA 1
ATOM 916 C C . GLU A 1 124 ? 2.281 -10.330 -5.141 1.00 86.88 124 GLU A C 1
ATOM 918 O O . GLU A 1 124 ? 3.314 -10.383 -4.469 1.00 86.88 124 GLU A O 1
ATOM 923 N N . PHE A 1 125 ? 1.509 -11.404 -5.335 1.00 86.06 125 PHE A N 1
ATOM 924 C CA . PHE A 1 125 ? 1.786 -12.716 -4.751 1.00 86.06 125 PHE A CA 1
ATOM 925 C C . PHE A 1 125 ? 3.129 -13.294 -5.224 1.00 86.06 125 PHE A C 1
ATOM 927 O O . PHE A 1 125 ? 3.929 -13.784 -4.420 1.00 86.06 125 PHE A O 1
ATOM 934 N N . ASP A 1 126 ? 3.428 -13.166 -6.516 1.00 85.81 126 ASP A N 1
ATOM 935 C CA . ASP A 1 126 ? 4.687 -13.632 -7.095 1.00 85.81 126 ASP A CA 1
ATOM 936 C C . ASP A 1 126 ? 5.878 -12.808 -6.603 1.00 85.81 126 ASP A C 1
ATOM 938 O O . ASP A 1 126 ? 6.954 -13.355 -6.331 1.00 85.81 126 ASP A O 1
ATOM 942 N N . ALA A 1 127 ? 5.692 -11.500 -6.414 1.00 86.19 127 ALA A N 1
ATOM 943 C CA . ALA A 1 127 ? 6.717 -10.636 -5.841 1.00 86.19 127 ALA A CA 1
ATOM 944 C C . ALA A 1 127 ? 7.077 -11.035 -4.401 1.00 86.19 127 ALA A C 1
ATOM 946 O O . ALA A 1 127 ? 8.262 -11.063 -4.044 1.00 86.19 127 ALA A O 1
ATOM 947 N N . ILE A 1 128 ? 6.085 -11.412 -3.590 1.00 88.06 128 ILE A N 1
ATOM 948 C CA . ILE A 1 128 ? 6.300 -11.908 -2.224 1.00 88.06 128 ILE A CA 1
ATOM 949 C C . ILE A 1 128 ? 7.034 -13.246 -2.250 1.00 88.06 128 ILE A C 1
ATOM 951 O O . ILE A 1 128 ? 8.048 -13.396 -1.565 1.00 88.06 128 ILE A O 1
ATOM 955 N N . ASN A 1 129 ? 6.585 -14.200 -3.068 1.00 90.19 129 ASN A N 1
ATOM 956 C CA . ASN A 1 129 ? 7.244 -15.502 -3.207 1.00 90.19 129 ASN A CA 1
ATOM 957 C C . ASN A 1 129 ? 8.713 -15.342 -3.601 1.00 90.19 129 ASN A C 1
ATOM 959 O O . ASN A 1 129 ? 9.608 -15.995 -3.052 1.00 90.19 129 ASN A O 1
ATOM 963 N N . PHE A 1 130 ? 8.983 -14.407 -4.508 1.00 87.06 130 PHE A N 1
ATOM 964 C CA . PHE A 1 130 ? 10.333 -14.068 -4.907 1.00 87.06 130 PHE A CA 1
ATOM 965 C C . PHE A 1 130 ? 11.165 -13.511 -3.742 1.00 87.06 130 PHE A C 1
ATOM 967 O O . PHE A 1 130 ? 12.290 -13.975 -3.520 1.00 87.06 130 PHE A O 1
ATOM 974 N N . LEU A 1 131 ? 10.633 -12.556 -2.975 1.00 86.50 131 LEU A N 1
ATOM 975 C CA . LEU A 1 131 ? 11.308 -11.990 -1.803 1.00 86.50 131 LEU A CA 1
ATOM 976 C C . LEU A 1 131 ? 11.605 -13.064 -0.747 1.00 86.50 131 LEU A C 1
ATOM 978 O O . LEU A 1 131 ? 12.745 -13.173 -0.290 1.00 86.50 131 LEU A O 1
ATOM 982 N N . LEU A 1 132 ? 10.618 -13.898 -0.418 1.00 89.00 132 LEU A N 1
ATOM 983 C CA . LEU A 1 132 ? 10.757 -14.999 0.537 1.00 89.00 132 LEU A CA 1
ATOM 984 C C . LEU A 1 132 ? 11.821 -16.003 0.087 1.00 89.00 132 LEU A C 1
ATOM 986 O O . LEU A 1 132 ? 12.659 -16.420 0.887 1.00 89.00 132 LEU A O 1
ATOM 990 N N . SER A 1 133 ? 11.860 -16.338 -1.206 1.00 90.44 133 SER A N 1
ATOM 991 C CA . SER A 1 133 ? 12.881 -17.238 -1.751 1.00 90.44 133 SER A CA 1
ATOM 992 C C . SER A 1 133 ? 14.300 -16.671 -1.611 1.00 90.44 133 SER A C 1
ATOM 994 O O . SER A 1 133 ? 15.247 -17.415 -1.344 1.00 90.44 133 SER A O 1
ATOM 996 N N . ARG A 1 134 ? 14.468 -15.347 -1.748 1.00 88.69 134 ARG A N 1
ATOM 997 C CA . ARG A 1 134 ? 15.756 -14.671 -1.540 1.00 88.69 134 ARG A CA 1
ATOM 998 C C . ARG A 1 134 ? 16.148 -14.640 -0.073 1.00 88.69 134 ARG A C 1
ATOM 1000 O O . ARG A 1 134 ? 17.296 -14.956 0.230 1.00 88.69 134 ARG A O 1
ATOM 1007 N N . LEU A 1 135 ? 15.210 -14.311 0.814 1.00 89.75 135 LEU A N 1
ATOM 1008 C CA . LEU A 1 135 ? 15.434 -14.339 2.259 1.00 89.75 135 LEU A CA 1
ATOM 1009 C C . LEU A 1 135 ? 15.870 -15.732 2.712 1.00 89.75 135 LEU A C 1
ATOM 1011 O O . LEU A 1 135 ? 16.894 -15.862 3.377 1.00 89.75 135 LEU A O 1
ATOM 1015 N N . ARG A 1 136 ? 15.178 -16.781 2.257 1.00 91.38 136 ARG A N 1
ATOM 1016 C CA . ARG A 1 136 ? 15.548 -18.172 2.539 1.00 91.38 136 ARG A CA 1
ATOM 1017 C C . ARG A 1 136 ? 16.984 -18.484 2.113 1.00 91.38 136 ARG A C 1
ATOM 1019 O O . ARG A 1 136 ? 17.761 -18.972 2.925 1.00 91.38 136 ARG A O 1
ATOM 1026 N N . LYS A 1 137 ? 17.370 -18.138 0.881 1.00 93.00 137 LYS A N 1
ATOM 1027 C CA . LYS A 1 137 ? 18.742 -18.354 0.384 1.00 93.00 137 LYS A CA 1
ATOM 1028 C C . LYS A 1 137 ? 19.794 -17.572 1.174 1.00 93.00 137 LYS A C 1
ATOM 1030 O O . LYS A 1 137 ? 20.914 -18.050 1.334 1.00 93.00 137 LYS A O 1
ATOM 1035 N N . MET A 1 138 ? 19.473 -16.364 1.638 1.00 91.31 138 MET A N 1
ATOM 1036 C CA . MET A 1 138 ? 20.374 -15.583 2.492 1.00 91.31 138 MET A CA 1
ATOM 1037 C C . MET A 1 138 ? 20.572 -16.258 3.850 1.00 91.31 138 MET A C 1
ATOM 1039 O O . MET A 1 138 ? 21.711 -16.400 4.286 1.00 91.31 138 MET A O 1
ATOM 1043 N N . LEU A 1 139 ? 19.488 -16.722 4.476 1.00 92.00 139 LEU A N 1
ATOM 1044 C CA . LEU A 1 139 ? 19.541 -17.452 5.743 1.00 92.00 139 LEU A CA 1
ATOM 1045 C C . LEU A 1 139 ? 20.334 -18.757 5.607 1.00 92.00 139 LEU A C 1
ATOM 1047 O O . LEU A 1 139 ? 21.223 -19.010 6.415 1.00 92.00 139 LEU A O 1
ATOM 1051 N N . GLU A 1 140 ? 20.088 -19.539 4.553 1.00 94.31 140 GLU A N 1
ATOM 1052 C CA . GLU A 1 140 ? 20.847 -20.763 4.260 1.00 94.31 140 GLU A CA 1
ATOM 1053 C C . GLU A 1 140 ? 22.351 -20.471 4.129 1.00 94.31 140 GLU A C 1
ATOM 1055 O O . GLU A 1 140 ? 23.168 -21.157 4.739 1.00 94.31 140 GLU A O 1
ATOM 1060 N N . LYS A 1 141 ? 22.738 -19.408 3.409 1.00 92.19 141 LYS A N 1
ATOM 1061 C CA . LYS A 1 141 ? 24.150 -19.007 3.287 1.00 92.19 141 LYS A CA 1
ATOM 1062 C C . LYS A 1 141 ? 24.774 -18.604 4.619 1.00 92.19 141 LYS A C 1
ATOM 1064 O O . LYS A 1 141 ? 25.921 -18.964 4.861 1.00 92.19 141 LYS A O 1
ATOM 1069 N N . LEU A 1 142 ? 24.057 -17.861 5.463 1.00 90.12 142 LEU A N 1
ATOM 1070 C CA . LEU A 1 142 ? 24.565 -17.457 6.777 1.00 90.12 142 LEU A CA 1
ATOM 1071 C C . LEU A 1 142 ? 24.785 -18.672 7.680 1.00 90.12 142 LEU A C 1
ATOM 1073 O O . LEU A 1 142 ? 25.861 -18.805 8.253 1.00 90.12 142 LEU A O 1
ATOM 1077 N N . LEU A 1 143 ? 23.818 -19.591 7.735 1.00 91.12 143 LEU A N 1
ATOM 1078 C CA . LEU A 1 143 ? 23.913 -20.810 8.543 1.00 91.12 143 LEU A CA 1
ATOM 1079 C C . LEU A 1 143 ? 25.035 -21.745 8.063 1.00 91.12 143 LEU A C 1
ATOM 1081 O O . LEU A 1 143 ? 25.781 -22.296 8.875 1.00 91.12 143 LEU A O 1
ATOM 1085 N N . VAL A 1 144 ? 25.203 -21.902 6.746 1.00 83.62 144 VAL A N 1
ATOM 1086 C CA . VAL A 1 144 ? 26.293 -22.709 6.172 1.00 83.62 144 VAL A CA 1
ATOM 1087 C C . V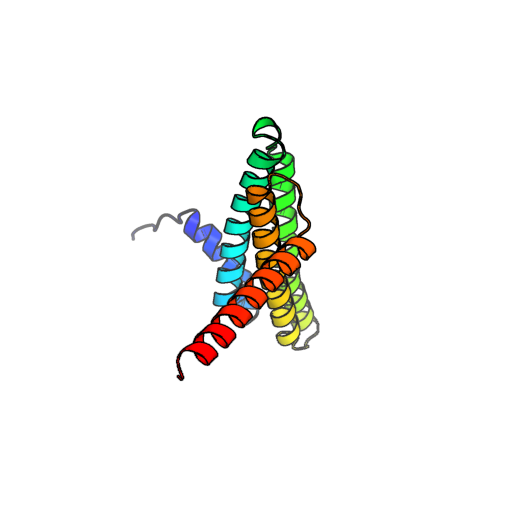AL A 1 144 ? 27.659 -22.062 6.427 1.00 83.62 144 VAL A C 1
ATOM 1089 O O . VAL A 1 144 ? 28.608 -22.762 6.772 1.00 83.62 144 VAL A O 1
ATOM 1092 N N . ASN A 1 145 ? 27.773 -20.736 6.310 1.00 70.94 145 ASN A N 1
ATOM 1093 C CA . ASN A 1 145 ? 29.036 -20.026 6.531 1.00 70.94 145 ASN A CA 1
ATOM 1094 C C . ASN A 1 145 ? 29.469 -20.046 8.010 1.00 70.94 145 ASN A C 1
ATOM 1096 O O . ASN A 1 145 ? 30.656 -20.171 8.306 1.00 70.94 145 ASN A O 1
ATOM 1100 N N . ASP A 1 146 ? 28.517 -20.004 8.944 1.00 61.81 146 ASP A N 1
ATOM 1101 C CA . ASP A 1 146 ? 28.793 -20.117 10.384 1.00 61.81 146 ASP A CA 1
ATOM 1102 C C . ASP A 1 146 ? 29.242 -21.541 10.776 1.00 61.81 146 ASP A C 1
ATOM 1104 O O . ASP A 1 146 ? 30.074 -21.735 11.663 1.00 61.81 146 ASP A O 1
ATOM 1108 N N . SER A 1 147 ? 28.783 -22.551 10.028 1.00 59.47 147 SER A N 1
ATOM 1109 C CA . SER A 1 147 ? 29.208 -23.952 10.177 1.00 59.47 147 SER A CA 1
ATOM 1110 C C . SER A 1 147 ? 30.637 -24.210 9.669 1.00 59.47 147 SER A C 1
ATOM 1112 O O . SER A 1 147 ? 31.282 -25.164 10.103 1.00 59.47 147 SER A O 1
ATOM 1114 N N . GLY A 1 148 ? 31.150 -23.366 8.765 1.00 57.50 148 GLY A N 1
ATOM 1115 C CA . GLY A 1 148 ? 32.504 -23.457 8.203 1.00 57.50 148 GLY A CA 1
ATOM 1116 C C . GLY A 1 148 ? 33.591 -22.760 9.029 1.00 57.50 148 GLY A C 1
ATOM 1117 O O . GLY A 1 148 ? 34.770 -23.023 8.817 1.00 57.50 148 GLY A O 1
ATOM 1118 N N . LYS A 1 149 ? 33.217 -21.902 9.988 1.00 54.22 149 LYS A N 1
ATOM 1119 C CA . LYS A 1 149 ? 34.149 -21.102 10.807 1.00 54.22 149 LYS A CA 1
ATOM 1120 C C . LYS A 1 149 ? 34.583 -21.788 12.116 1.00 54.22 149 LYS A C 1
ATOM 1122 O O . LYS A 1 149 ? 35.394 -21.241 12.853 1.00 54.22 149 LYS A O 1
ATOM 1127 N N . LYS 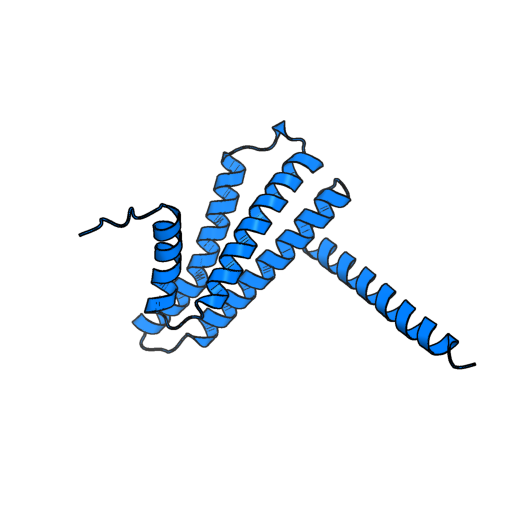A 1 150 ? 34.044 -22.977 12.416 1.00 52.41 150 LYS A N 1
ATOM 1128 C CA . LYS A 1 150 ? 34.365 -23.789 13.611 1.00 52.41 150 LYS A CA 1
ATOM 1129 C C . LYS A 1 150 ? 35.457 -24.856 13.384 1.00 52.41 150 LYS A C 1
ATOM 1131 O O . LYS A 1 150 ? 35.495 -25.835 14.127 1.00 52.41 150 LYS A O 1
ATOM 1136 N N . ARG A 1 151 ? 36.327 -24.707 12.382 1.00 45.28 151 ARG A N 1
ATOM 1137 C CA . ARG A 1 151 ? 37.497 -25.581 12.179 1.00 45.28 151 ARG A CA 1
ATOM 1138 C C . ARG A 1 151 ? 38.784 -24.781 12.172 1.00 45.28 151 ARG A C 1
ATOM 1140 O O . ARG A 1 151 ? 38.787 -23.722 11.511 1.00 45.28 151 ARG A O 1
#

Sequence (151 aa):
MSTHEITTATIIKNFGYIPAIFFGLSTEAYGILALLMIVDTITGVIRVGVVHGWRSVNSHNLSFGILSKMCLILVPVVVSVAGTGAGVDLTMIAKGALSVIILSEGYSILGNVQSIRSRKDIDEFDAINFLLSRLRKMLEKLLVNDSGKKR

Radius of gyration: 20.66 Å; chains: 1; bounding box: 63×63×43 Å

Foldseek 3Di:
DDDPPCPPVNVVLVVLVPLCVVQVHDPVLSVLLVVLLVLLLVLQLLLCCQQVNNVRNDPVVSVVSVVVSVVLLCVLSVQRVVCVVVVHDCRVVSNVSSVVSSVVSVLSSLQSVVSNVVSHRDDSVRSVVVVVVVVVVVVVVVVVVVVVVPD

pLDDT: mean 82.6, std 14.59, range [38.25, 95.88]

Secondary structure (DSSP, 8-state):
-------HHHHHHHHHHHHHHHHT--HHHHHHHHHHHHHHHHHHHHHHIIIIIGGG--HHHHHHHHHHHHHHHHHHHHHHHHHHHHT---HHHHHHHHHHHHHHHHHHHHHHHHHHHHTS---HHHHHHHHHHHHHHHHHHHHHHHHHS--